Protein AF-A0A699Y203-F1 (afdb_monomer_lite)

Secondary structure (DSSP, 8-state):
--------EEE-TTS-EEEPP---HHHHHHHHHHHHHHHHHHHTS-HHHHHHHHHHHHTT--

Foldseek 3Di:
DDPPLPFDWDADPVRDIDTDPRCDPVNVVVVVVVVVVVVVVLVVDDPVVCVVVVVVVVVPPD

pLDDT: mean 76.02, std 14.86, range [36.53, 96.81]

Structure (mmCIF, N/CA/C/O backbone):
data_AF-A0A699Y203-F1
#
_entry.id   AF-A0A699Y203-F1
#
loop_
_atom_site.group_PDB
_atom_site.id
_atom_site.type_symbol
_atom_site.label_atom_id
_atom_site.label_alt_id
_atom_site.label_comp_id
_atom_site.label_asym_id
_atom_site.label_entity_id
_atom_site.label_se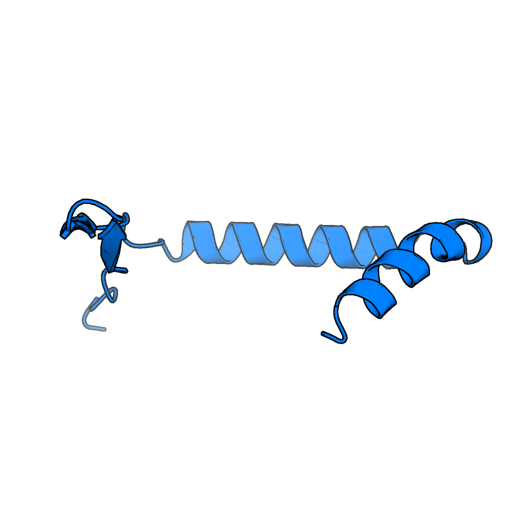q_id
_atom_site.pdbx_PDB_ins_code
_atom_site.Cartn_x
_atom_site.Cartn_y
_atom_site.Cartn_z
_atom_site.occupancy
_atom_site.B_iso_or_equiv
_atom_site.auth_seq_id
_atom_site.auth_comp_id
_atom_site.auth_asym_id
_atom_site.auth_atom_id
_atom_site.pdbx_PDB_model_num
ATOM 1 N N . LEU A 1 1 ? -18.847 -14.099 15.507 1.00 36.53 1 LEU A N 1
ATOM 2 C CA . LEU A 1 1 ? -17.518 -13.806 16.092 1.00 36.53 1 LEU A CA 1
ATOM 3 C C . LEU A 1 1 ? -17.603 -12.452 16.778 1.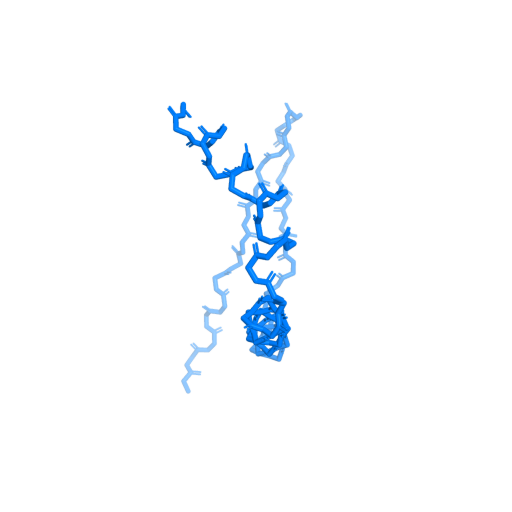00 36.53 1 LEU A C 1
ATOM 5 O O . LEU A 1 1 ? -18.110 -11.512 16.184 1.00 36.53 1 LEU A O 1
ATOM 9 N N . LYS A 1 2 ? -17.260 -12.410 18.066 1.00 43.8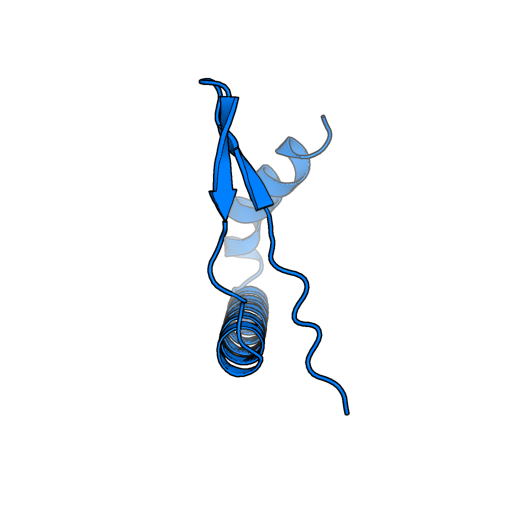4 2 LYS A N 1
ATOM 10 C CA . LYS A 1 2 ? -17.444 -11.272 18.974 1.00 43.84 2 LYS A CA 1
ATOM 11 C C . LYS A 1 2 ? -16.579 -10.100 18.494 1.00 43.84 2 LYS A C 1
ATOM 13 O O . LYS A 1 2 ? -15.362 -10.200 18.553 1.00 43.84 2 LYS A O 1
ATOM 18 N N . GLY A 1 3 ? -17.205 -9.040 17.983 1.00 41.03 3 GLY A N 1
ATOM 19 C CA . GLY A 1 3 ? -16.527 -7.842 17.485 1.00 41.03 3 GLY A CA 1
ATOM 20 C C . GLY A 1 3 ? -15.915 -7.031 18.622 1.00 41.03 3 GLY A C 1
ATOM 21 O O . GLY A 1 3 ? -16.522 -6.094 19.128 1.00 41.03 3 GLY A O 1
ATOM 22 N N . ASN A 1 4 ? -14.714 -7.407 19.043 1.00 52.84 4 ASN A N 1
ATOM 23 C CA . ASN A 1 4 ? -13.827 -6.593 19.859 1.00 52.84 4 ASN A CA 1
ATOM 24 C C . ASN A 1 4 ? -12.888 -5.819 18.928 1.00 52.84 4 ASN A C 1
ATOM 26 O O . ASN A 1 4 ? -11.695 -6.096 18.874 1.00 52.84 4 ASN A O 1
ATOM 30 N N . SER A 1 5 ? -13.422 -4.848 18.178 1.00 57.19 5 SER A N 1
ATOM 31 C CA . SER A 1 5 ? -12.546 -3.889 17.505 1.00 57.19 5 SER A CA 1
ATOM 32 C C . SER A 1 5 ? -11.719 -3.204 18.588 1.00 57.19 5 SER A C 1
ATOM 34 O O . SER A 1 5 ? -12.271 -2.461 19.404 1.00 57.19 5 SER A O 1
ATOM 36 N N . ALA A 1 6 ? -10.426 -3.519 18.657 1.00 60.03 6 ALA A N 1
ATOM 37 C CA . ALA A 1 6 ? -9.498 -2.853 19.550 1.00 60.03 6 ALA A CA 1
ATOM 38 C C . ALA A 1 6 ? -9.547 -1.364 19.197 1.00 60.03 6 ALA A C 1
ATOM 40 O O . ALA A 1 6 ? -9.128 -0.962 18.116 1.00 60.03 6 ALA A O 1
ATOM 41 N N . LYS A 1 7 ? -10.173 -0.559 20.058 1.00 64.88 7 LYS A N 1
ATOM 42 C CA . LYS A 1 7 ? -10.237 0.889 19.870 1.00 64.88 7 LYS A CA 1
ATOM 43 C C . LYS A 1 7 ? -8.801 1.392 19.972 1.00 64.88 7 LYS A C 1
ATOM 45 O O . LYS A 1 7 ? -8.187 1.231 21.025 1.00 64.88 7 LYS A O 1
ATOM 50 N N . SER A 1 8 ? -8.249 1.937 18.892 1.00 67.25 8 SER A N 1
ATOM 51 C CA . SER A 1 8 ? -6.938 2.577 18.950 1.00 67.25 8 SER A CA 1
ATOM 52 C C . SER A 1 8 ? -7.070 3.866 19.758 1.00 67.25 8 SER A C 1
ATOM 54 O O . SER A 1 8 ? -7.970 4.680 19.550 1.00 67.25 8 SER A O 1
ATOM 56 N N . MET A 1 9 ? -6.204 4.017 20.754 1.00 75.94 9 MET A N 1
ATOM 57 C CA . MET A 1 9 ? -6.214 5.136 21.690 1.00 75.94 9 MET A CA 1
ATOM 58 C C . MET A 1 9 ? -4.817 5.742 21.724 1.00 75.94 9 MET A C 1
ATOM 60 O O . MET A 1 9 ? -3.831 5.014 21.818 1.00 75.94 9 MET A O 1
ATOM 64 N N . THR A 1 10 ? -4.735 7.065 21.641 1.00 80.75 10 THR A N 1
ATOM 65 C CA . THR A 1 10 ? -3.478 7.818 21.737 1.00 80.75 10 THR A CA 1
ATOM 66 C C . THR A 1 10 ? -3.664 8.986 22.689 1.00 80.75 10 THR A C 1
ATOM 68 O O . THR A 1 10 ? -4.720 9.615 22.672 1.00 80.75 10 THR A O 1
ATOM 71 N N . THR A 1 11 ? -2.650 9.309 23.479 1.00 86.69 11 THR A N 1
ATOM 72 C CA . THR A 1 11 ? -2.658 10.499 24.337 1.00 86.69 11 THR A CA 1
ATOM 73 C C . THR A 1 11 ? -1.941 11.633 23.613 1.00 86.69 11 THR A C 1
ATOM 75 O O . THR A 1 11 ? -0.876 11.401 23.041 1.00 86.69 11 THR A O 1
ATOM 78 N N . ASP A 1 12 ? -2.526 12.830 23.581 1.00 82.94 12 ASP A N 1
ATOM 79 C CA . ASP A 1 12 ? -1.832 14.006 23.047 1.00 82.94 12 ASP A CA 1
ATOM 80 C C . ASP A 1 12 ? -0.844 14.613 24.055 1.00 82.94 12 ASP A C 1
ATOM 82 O O . ASP A 1 12 ? -0.753 14.182 25.204 1.00 82.94 12 ASP A O 1
ATOM 86 N N . ASN A 1 13 ? -0.070 15.603 23.601 1.00 88.31 13 ASN A N 1
ATOM 87 C CA . ASN A 1 13 ? 0.967 16.259 24.404 1.00 88.31 13 ASN A CA 1
ATOM 88 C C . ASN A 1 13 ? 0.405 16.972 25.645 1.00 88.31 13 ASN A C 1
ATOM 90 O O . ASN A 1 13 ? 1.141 17.189 26.604 1.00 88.31 13 ASN A O 1
ATOM 94 N N . ASP A 1 14 ? -0.889 17.292 25.635 1.00 92.44 14 ASP A N 1
ATOM 95 C CA . ASP A 1 14 ? -1.596 17.941 26.736 1.00 92.44 14 ASP A CA 1
ATOM 96 C C . ASP A 1 14 ? -2.223 16.910 27.698 1.00 92.44 14 ASP A C 1
ATOM 98 O O . ASP A 1 14 ? -2.911 17.272 28.651 1.00 92.44 14 ASP A O 1
ATOM 102 N N . GLY A 1 15 ? -1.990 15.612 27.467 1.00 86.38 15 GLY A N 1
ATOM 103 C CA . GLY A 1 15 ? -2.497 14.524 28.300 1.00 86.38 15 GLY A CA 1
ATOM 104 C C . GLY A 1 15 ? -3.933 14.106 27.981 1.00 86.38 15 GLY A C 1
ATOM 105 O O . GLY A 1 15 ? -4.483 13.253 28.682 1.00 86.38 15 GLY A O 1
ATOM 106 N N . ASN A 1 16 ? -4.556 14.658 26.934 1.00 91.38 16 ASN A N 1
ATOM 107 C CA . ASN A 1 16 ? -5.924 14.299 26.578 1.00 91.38 16 ASN A CA 1
ATOM 108 C C . ASN A 1 16 ? -5.960 12.985 25.799 1.00 91.38 16 ASN A C 1
ATOM 110 O O . ASN A 1 16 ? -5.168 12.729 24.887 1.00 91.38 16 ASN A O 1
ATOM 114 N N . LEU A 1 17 ? -6.937 12.152 26.145 1.00 85.25 17 LEU A N 1
ATOM 115 C CA . LEU A 1 17 ? -7.145 10.856 25.523 1.00 85.25 17 LEU A CA 1
ATOM 116 C C . LEU A 1 17 ? -7.913 11.005 24.203 1.00 85.25 17 LEU A C 1
ATOM 118 O O . LEU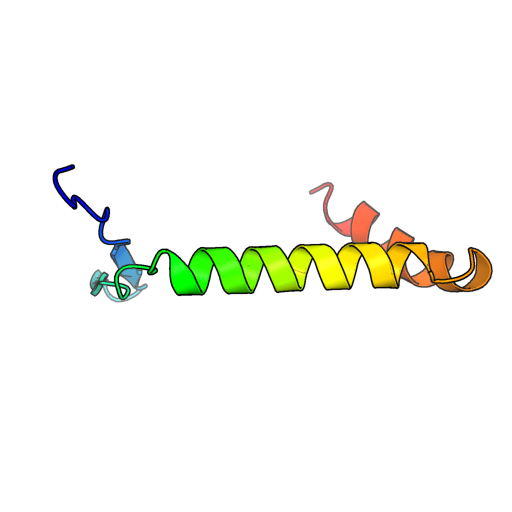 A 1 17 ? -9.095 11.351 24.199 1.00 85.25 17 LEU A O 1
ATOM 122 N N . LYS A 1 18 ? -7.267 10.682 23.081 1.00 78.69 18 LYS A N 1
ATOM 123 C CA . LYS A 1 18 ? -7.893 10.620 21.756 1.00 78.69 18 LYS A CA 1
ATOM 124 C C . LYS A 1 18 ? -8.241 9.177 21.418 1.00 78.69 18 LYS A C 1
ATOM 126 O O . LYS A 1 18 ? -7.363 8.326 21.275 1.00 78.69 18 LYS A O 1
ATOM 131 N N . ILE A 1 19 ? -9.539 8.911 21.305 1.00 71.88 19 ILE A N 1
ATOM 132 C CA . ILE A 1 19 ? -10.069 7.643 20.805 1.00 71.88 19 ILE A CA 1
ATOM 133 C C . ILE A 1 19 ? -10.204 7.787 19.297 1.00 71.88 19 ILE A C 1
ATOM 135 O O . ILE A 1 19 ? -10.950 8.641 18.818 1.00 71.88 19 ILE A O 1
ATOM 139 N N . HIS A 1 20 ? -9.490 6.953 18.556 1.00 67.69 20 HIS A N 1
ATOM 140 C CA . HIS A 1 20 ? -9.654 6.890 17.114 1.00 67.69 20 HIS A CA 1
ATOM 141 C C . HIS A 1 20 ? -10.912 6.086 16.780 1.00 67.69 20 HIS A C 1
ATOM 143 O O . HIS A 1 20 ? -11.266 5.153 17.517 1.00 67.69 20 HIS A O 1
ATOM 149 N N . PRO A 1 21 ? -11.604 6.426 15.680 1.00 64.38 21 PRO A N 1
ATOM 150 C CA . PRO A 1 21 ? -12.666 5.586 15.162 1.00 64.38 21 PRO A CA 1
ATOM 151 C C . PRO A 1 21 ? -12.162 4.144 15.014 1.00 64.38 21 PRO A C 1
ATOM 153 O O . PRO A 1 21 ? -11.008 3.939 14.625 1.00 64.38 21 PRO A O 1
ATOM 156 N N . PRO A 1 22 ? -12.990 3.138 15.338 1.00 63.56 22 PRO A N 1
ATOM 157 C CA . PRO A 1 22 ? -12.690 1.761 14.986 1.00 63.56 22 PRO A CA 1
ATOM 158 C C . PRO A 1 22 ? -12.398 1.712 13.487 1.00 63.56 22 PRO A C 1
ATOM 160 O O . PRO A 1 22 ? -13.288 2.022 12.699 1.00 63.56 22 PRO A O 1
ATOM 163 N N . VAL A 1 23 ? -11.168 1.366 13.106 1.00 71.62 23 VAL A N 1
ATOM 164 C CA . VAL A 1 23 ? -10.846 1.181 11.691 1.00 71.62 23 VAL A CA 1
ATOM 165 C C . VAL A 1 23 ? -11.639 -0.034 11.225 1.00 71.62 23 VAL A C 1
ATOM 167 O O . VAL A 1 23 ? -11.484 -1.145 11.739 1.00 71.62 23 VAL A O 1
ATOM 170 N N . THR A 1 24 ? -12.580 0.208 10.325 1.00 77.12 24 THR A N 1
ATOM 171 C CA . THR A 1 24 ? -13.492 -0.805 9.801 1.00 77.12 24 THR A CA 1
ATOM 172 C C . THR A 1 24 ? -12.743 -1.788 8.903 1.00 77.12 24 THR A C 1
ATOM 174 O O . THR A 1 24 ? -11.669 -1.495 8.367 1.00 77.12 24 THR A O 1
ATOM 177 N N . ALA A 1 25 ? -13.306 -2.983 8.712 1.00 79.38 25 ALA A N 1
ATOM 178 C CA . ALA A 1 25 ? -12.735 -3.953 7.779 1.00 79.38 25 ALA A CA 1
ATOM 179 C C . ALA A 1 25 ? -12.694 -3.384 6.348 1.00 79.38 25 ALA A C 1
ATOM 181 O O . ALA A 1 25 ? -11.755 -3.649 5.600 1.00 79.38 25 ALA A O 1
ATOM 182 N N . GLU A 1 26 ? -13.679 -2.565 5.988 1.00 78.62 26 GLU A N 1
ATOM 183 C CA . GLU A 1 26 ? -13.784 -1.872 4.708 1.00 78.62 26 GLU A CA 1
ATOM 184 C C . GLU A 1 26 ? -12.650 -0.859 4.498 1.00 78.62 26 GLU A C 1
ATOM 186 O O . GLU A 1 26 ? -12.038 -0.848 3.427 1.00 78.62 26 GLU A O 1
ATOM 191 N N . GLU A 1 27 ? -12.320 -0.057 5.517 1.00 83.31 27 GLU A N 1
ATOM 192 C CA . GLU A 1 27 ? -11.190 0.883 5.478 1.00 83.31 27 GLU A CA 1
ATOM 193 C C . GLU A 1 27 ? -9.857 0.141 5.356 1.00 83.31 27 GLU A C 1
ATOM 195 O O . GLU A 1 27 ? -9.043 0.475 4.494 1.00 83.31 27 GLU A O 1
ATOM 200 N N . HIS A 1 28 ? -9.655 -0.928 6.134 1.00 85.94 28 HIS A N 1
ATOM 201 C CA . HIS A 1 28 ? -8.468 -1.777 6.006 1.00 85.94 28 HIS A CA 1
ATOM 202 C C . HIS A 1 28 ? -8.331 -2.374 4.600 1.00 85.94 28 HIS A C 1
ATOM 204 O O . HIS A 1 28 ? -7.243 -2.379 4.023 1.00 85.94 28 HIS A O 1
ATOM 210 N N . GLN A 1 29 ? -9.432 -2.852 4.018 1.00 87.00 29 GLN A N 1
ATOM 211 C CA . GLN A 1 29 ? -9.426 -3.367 2.653 1.00 87.00 29 GLN A CA 1
ATOM 212 C C . GLN A 1 29 ? -9.136 -2.275 1.620 1.00 87.00 29 GLN A C 1
ATOM 214 O O . GLN A 1 29 ? -8.461 -2.548 0.629 1.00 87.00 29 GLN A O 1
ATOM 219 N N . GLN A 1 30 ? -9.645 -1.057 1.812 1.00 87.44 30 GLN A N 1
ATOM 220 C CA . GLN A 1 30 ? -9.370 0.061 0.913 1.00 87.44 30 GLN A CA 1
ATOM 221 C C . GLN A 1 30 ? -7.893 0.448 0.940 1.00 87.44 30 GLN A C 1
ATOM 223 O O . GLN A 1 30 ? -7.296 0.546 -0.131 1.00 87.44 30 GLN A O 1
ATOM 228 N N . VAL A 1 31 ? -7.302 0.583 2.131 1.00 86.75 31 VAL A N 1
ATOM 229 C CA . VAL A 1 31 ? -5.865 0.846 2.290 1.00 86.75 31 VAL A CA 1
ATOM 230 C C . VAL A 1 31 ? -5.052 -0.256 1.619 1.00 86.75 31 VAL A C 1
ATOM 232 O O . VAL A 1 31 ? -4.180 0.036 0.810 1.00 86.75 31 VAL A O 1
ATOM 235 N N . HIS A 1 32 ? -5.401 -1.525 1.845 1.00 91.25 32 HIS A N 1
ATOM 236 C CA . HIS A 1 32 ? -4.691 -2.640 1.221 1.00 91.25 32 HIS A CA 1
ATOM 237 C C . HIS A 1 32 ? -4.783 -2.627 -0.316 1.00 91.25 32 HIS A C 1
ATOM 239 O O . HIS A 1 32 ? -3.805 -2.907 -1.012 1.00 91.25 32 HIS A O 1
ATOM 245 N N . ARG A 1 33 ? -5.954 -2.287 -0.874 1.00 93.81 33 ARG A N 1
ATOM 246 C CA . ARG A 1 33 ? -6.127 -2.127 -2.328 1.00 93.81 33 ARG A CA 1
ATOM 247 C C . ARG A 1 33 ? -5.282 -0.978 -2.872 1.00 93.81 33 ARG A C 1
ATOM 249 O O . ARG A 1 33 ? -4.681 -1.125 -3.933 1.00 93.81 33 ARG A O 1
ATOM 256 N N . GLU A 1 34 ? -5.238 0.140 -2.158 1.00 94.62 34 GLU A N 1
ATOM 257 C CA . GLU A 1 34 ? -4.453 1.311 -2.536 1.00 94.62 34 GLU A CA 1
ATOM 258 C C . GLU A 1 34 ? -2.946 1.032 -2.483 1.00 94.62 34 GLU A C 1
ATOM 260 O O . GLU A 1 34 ? -2.242 1.310 -3.453 1.00 94.62 34 GLU A O 1
ATOM 265 N N . GLU A 1 35 ? -2.454 0.423 -1.403 1.00 95.69 35 GLU A N 1
ATOM 266 C CA . GLU A 1 35 ? -1.057 -0.006 -1.272 1.00 95.69 35 GLU A CA 1
ATOM 267 C C . GLU A 1 35 ? -0.661 -0.934 -2.421 1.00 95.69 35 GLU A C 1
ATOM 269 O O . GLU A 1 35 ? 0.339 -0.693 -3.098 1.00 95.69 35 GLU A O 1
ATOM 274 N N . LYS A 1 36 ? -1.496 -1.936 -2.723 1.00 96.75 36 LYS A N 1
ATOM 275 C CA . LYS A 1 36 ? -1.256 -2.860 -3.835 1.00 96.75 36 LYS A CA 1
ATOM 276 C C . LYS A 1 36 ? -1.191 -2.142 -5.185 1.00 96.75 36 LYS A C 1
ATOM 278 O O . LYS A 1 36 ? -0.318 -2.452 -5.994 1.00 96.75 36 LYS A O 1
ATOM 283 N N . ALA A 1 37 ? -2.089 -1.189 -5.439 1.00 96.81 37 ALA A N 1
ATOM 284 C CA . ALA A 1 37 ? -2.081 -0.406 -6.673 1.00 96.81 37 ALA A CA 1
ATOM 285 C C . ALA A 1 37 ? -0.815 0.459 -6.794 1.00 96.81 37 ALA A C 1
ATOM 287 O O . ALA A 1 37 ? -0.198 0.493 -7.858 1.00 96.81 37 ALA A O 1
ATOM 288 N N . ARG A 1 38 ? -0.388 1.101 -5.699 1.00 93.06 38 ARG A N 1
ATOM 289 C CA . ARG A 1 38 ? 0.842 1.905 -5.654 1.00 93.06 38 ARG A CA 1
ATOM 290 C C . ARG A 1 38 ? 2.083 1.057 -5.919 1.00 93.06 38 ARG A C 1
ATOM 292 O O . ARG A 1 38 ? 2.929 1.468 -6.704 1.00 93.06 38 ARG A O 1
ATOM 299 N N . THR A 1 39 ? 2.174 -0.135 -5.329 1.00 91.44 39 THR A N 1
ATOM 300 C CA . THR A 1 39 ? 3.285 -1.064 -5.579 1.00 91.44 39 THR A CA 1
ATOM 301 C C . THR A 1 39 ? 3.343 -1.502 -7.041 1.00 91.44 39 THR A C 1
ATOM 303 O O . THR A 1 39 ? 4.416 -1.495 -7.633 1.00 91.44 39 THR A O 1
ATOM 306 N N . ILE A 1 40 ? 2.203 -1.839 -7.654 1.00 95.25 40 ILE A N 1
ATOM 307 C CA . ILE A 1 40 ? 2.156 -2.202 -9.080 1.00 95.25 40 ILE A CA 1
ATOM 308 C C . ILE A 1 40 ? 2.603 -1.026 -9.952 1.00 95.25 40 ILE A C 1
ATOM 310 O O . ILE A 1 40 ? 3.396 -1.216 -10.871 1.00 95.25 40 ILE A O 1
ATOM 314 N N . LEU A 1 41 ? 2.124 0.184 -9.654 1.00 91.62 41 LEU A N 1
ATOM 315 C CA . LEU A 1 41 ? 2.510 1.383 -10.391 1.00 91.62 41 LEU A CA 1
ATOM 316 C C . LEU A 1 41 ? 4.012 1.662 -10.270 1.00 91.62 41 LEU A C 1
ATOM 318 O O . LEU A 1 41 ? 4.636 2.010 -11.264 1.00 91.62 41 LEU A O 1
ATOM 322 N N . LEU A 1 42 ? 4.590 1.462 -9.083 1.00 86.44 42 LEU A N 1
ATOM 323 C CA . LEU A 1 42 ? 6.024 1.612 -8.847 1.00 86.44 42 LEU A CA 1
ATOM 324 C C . LEU A 1 42 ? 6.844 0.624 -9.689 1.00 86.44 42 LEU A C 1
ATOM 326 O O . LEU A 1 42 ? 7.800 1.040 -10.331 1.00 86.44 42 LEU A O 1
ATOM 330 N N . TYR A 1 43 ? 6.443 -0.650 -9.753 1.00 86.31 43 TYR A N 1
ATOM 331 C CA . TYR A 1 43 ? 7.105 -1.649 -10.607 1.00 86.31 43 TYR A CA 1
ATOM 332 C C . TYR A 1 43 ? 6.939 -1.393 -12.108 1.00 86.31 43 TYR A C 1
ATOM 334 O O . TYR A 1 43 ? 7.714 -1.914 -12.904 1.00 86.31 43 TYR A O 1
ATOM 342 N N . ALA A 1 44 ? 5.921 -0.630 -12.508 1.00 90.19 44 ALA A N 1
ATOM 343 C CA . ALA A 1 44 ? 5.722 -0.243 -13.899 1.00 90.19 44 ALA A CA 1
ATOM 344 C C . ALA A 1 44 ? 6.608 0.943 -14.323 1.00 90.19 44 ALA A C 1
ATOM 346 O O . ALA A 1 44 ? 6.638 1.273 -15.510 1.00 90.19 44 ALA A O 1
ATOM 347 N N . LEU A 1 45 ? 7.307 1.597 -13.386 1.00 86.69 45 LEU A N 1
ATOM 348 C CA . LEU A 1 45 ? 8.246 2.667 -13.709 1.00 86.69 45 LEU A CA 1
ATOM 349 C C . LEU A 1 45 ? 9.555 2.082 -14.274 1.00 86.69 45 LEU A C 1
ATOM 351 O O . LEU A 1 45 ? 10.094 1.141 -13.696 1.00 86.69 45 LEU A O 1
ATOM 355 N N . PRO A 1 46 ? 10.097 2.641 -15.370 1.00 83.69 46 PRO A N 1
ATOM 356 C CA . PRO A 1 46 ? 11.419 2.279 -15.873 1.00 83.69 46 PRO A CA 1
ATOM 357 C C . PRO A 1 46 ? 12.540 2.557 -14.858 1.00 83.69 46 PRO A C 1
ATOM 359 O O . PRO A 1 46 ? 12.495 3.552 -14.129 1.00 83.69 46 PRO A O 1
ATOM 362 N N . ASP A 1 47 ? 13.592 1.733 -14.883 1.00 78.56 47 ASP A N 1
ATOM 363 C CA . ASP A 1 47 ? 14.772 1.847 -14.008 1.00 78.56 47 ASP A CA 1
ATOM 364 C C . ASP A 1 47 ? 15.416 3.244 -14.022 1.00 78.56 47 ASP A C 1
ATOM 366 O O . ASP A 1 47 ? 15.900 3.715 -12.992 1.00 78.56 47 ASP A O 1
ATOM 370 N N . GLU A 1 48 ? 15.364 3.954 -15.155 1.00 80.88 48 GLU A N 1
ATOM 371 C CA . GLU A 1 48 ? 15.890 5.322 -15.290 1.00 80.88 48 GLU A CA 1
ATOM 372 C C . GLU A 1 48 ? 15.218 6.326 -14.334 1.00 80.88 48 GLU A C 1
ATOM 374 O O . GLU A 1 48 ? 15.831 7.311 -13.923 1.00 80.88 48 GLU A O 1
ATOM 379 N N . HIS A 1 49 ? 13.968 6.063 -13.939 1.00 75.62 49 HIS A N 1
ATOM 380 C CA . HIS A 1 49 ? 13.204 6.878 -12.998 1.00 75.62 49 HIS A CA 1
ATOM 381 C C . HIS A 1 49 ? 13.270 6.349 -11.560 1.00 75.62 49 HIS A C 1
ATOM 383 O O . HIS A 1 49 ? 12.919 7.079 -10.629 1.00 75.62 49 HIS A O 1
ATOM 389 N N . MET A 1 50 ? 13.760 5.120 -11.352 1.00 75.88 50 MET A N 1
ATOM 390 C CA . MET A 1 50 ? 13.917 4.530 -10.018 1.00 75.88 50 MET A CA 1
ATOM 391 C C . MET A 1 50 ? 15.038 5.187 -9.200 1.00 75.88 50 MET A C 1
ATOM 393 O O . MET A 1 50 ? 14.946 5.230 -7.973 1.00 75.88 50 MET A O 1
ATOM 397 N N . GLY A 1 51 ? 16.039 5.791 -9.856 1.00 73.44 51 GLY A N 1
ATOM 398 C CA . GLY A 1 51 ? 17.133 6.535 -9.208 1.00 73.44 51 GLY A CA 1
ATOM 399 C C . GLY A 1 51 ? 16.665 7.584 -8.187 1.00 73.44 51 GLY A C 1
ATOM 400 O O . GLY A 1 51 ? 17.256 7.716 -7.119 1.00 73.44 51 GLY A O 1
ATOM 401 N N . ASN A 1 52 ? 15.542 8.255 -8.462 1.00 72.56 52 ASN A N 1
ATOM 402 C CA . ASN A 1 52 ? 14.967 9.274 -7.577 1.00 72.56 52 ASN A CA 1
ATOM 403 C C . ASN A 1 52 ? 14.352 8.695 -6.289 1.00 72.56 52 ASN A C 1
ATOM 405 O O . ASN A 1 52 ? 14.199 9.418 -5.307 1.00 72.56 52 ASN A O 1
ATOM 409 N N . PHE A 1 53 ? 13.988 7.408 -6.282 1.00 68.50 53 PHE A N 1
ATOM 410 C CA . PHE A 1 53 ? 13.378 6.743 -5.129 1.00 68.50 53 PHE A CA 1
ATOM 411 C C . PHE A 1 53 ? 14.417 6.115 -4.194 1.00 68.50 53 PHE A C 1
ATOM 413 O O . PHE A 1 53 ? 14.205 6.099 -2.981 1.00 68.50 53 PHE A O 1
ATOM 420 N N . TYR A 1 54 ? 15.554 5.647 -4.719 1.00 67.81 54 TYR A N 1
ATOM 421 C CA . TYR A 1 54 ? 16.600 5.017 -3.902 1.00 67.81 54 TYR A CA 1
ATOM 422 C C . TYR A 1 54 ? 17.193 5.967 -2.849 1.00 67.81 54 TYR A C 1
ATOM 424 O O . TYR A 1 54 ? 17.458 5.542 -1.729 1.00 67.81 54 TYR A O 1
ATOM 432 N N . HIS A 1 55 ? 17.284 7.271 -3.134 1.00 66.25 55 HIS A N 1
ATOM 433 C CA . HIS A 1 55 ? 17.756 8.273 -2.165 1.00 66.25 55 HIS A CA 1
ATOM 434 C C . HIS A 1 55 ? 16.842 8.446 -0.939 1.00 66.25 55 HIS A C 1
ATOM 436 O O . HIS A 1 55 ? 17.280 8.948 0.092 1.00 66.25 55 HIS A O 1
ATOM 442 N N . MET A 1 56 ? 15.578 8.021 -1.028 1.00 61.03 56 MET A N 1
ATOM 443 C CA . MET A 1 56 ? 14.619 8.080 0.079 1.00 61.03 56 MET A CA 1
ATOM 444 C C . MET A 1 56 ? 14.677 6.846 0.991 1.00 61.03 56 MET A C 1
ATOM 446 O O . MET A 1 56 ? 14.213 6.920 2.128 1.00 61.03 56 MET A O 1
ATOM 450 N N . ILE A 1 57 ? 15.223 5.722 0.509 1.00 58.91 57 ILE A N 1
ATOM 451 C CA . ILE A 1 57 ? 15.367 4.484 1.292 1.00 58.91 57 ILE A CA 1
ATOM 452 C C . ILE A 1 57 ? 16.594 4.574 2.209 1.00 58.91 57 ILE A C 1
ATOM 454 O O . ILE A 1 57 ? 16.479 4.240 3.385 1.00 58.91 57 ILE A O 1
ATOM 458 N N . ASP A 1 58 ? 17.709 5.130 1.723 1.00 56.81 58 ASP A N 1
ATOM 459 C CA . ASP A 1 58 ? 18.940 5.309 2.515 1.00 56.81 58 ASP A CA 1
ATOM 460 C C . ASP A 1 58 ? 18.769 6.287 3.693 1.00 56.81 58 ASP A C 1
ATOM 462 O O . ASP A 1 58 ? 19.432 6.163 4.719 1.00 56.81 58 ASP A O 1
ATOM 466 N N . ALA A 1 59 ? 17.842 7.246 3.599 1.00 58.00 59 ALA A N 1
ATOM 467 C CA . ALA A 1 59 ? 17.572 8.202 4.678 1.00 58.00 59 ALA A CA 1
ATOM 468 C C . ALA A 1 59 ? 16.804 7.598 5.874 1.00 58.00 59 ALA A C 1
ATOM 470 O O . ALA A 1 59 ? 16.585 8.288 6.870 1.00 58.00 59 ALA A O 1
ATOM 471 N N . ARG A 1 60 ? 16.360 6.335 5.774 1.00 55.84 60 ARG A N 1
ATOM 472 C CA . ARG A 1 60 ? 15.615 5.620 6.824 1.00 55.84 60 ARG 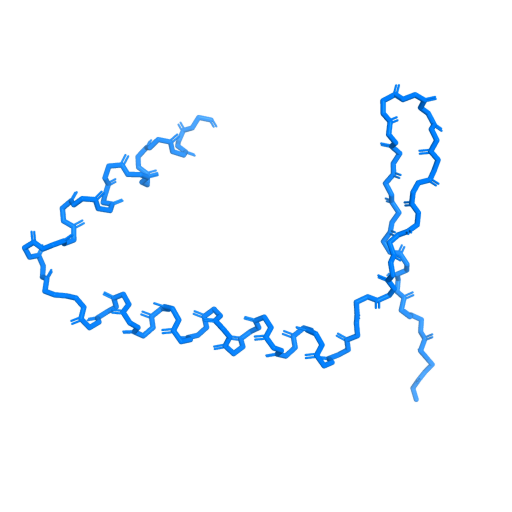A CA 1
ATOM 473 C C . 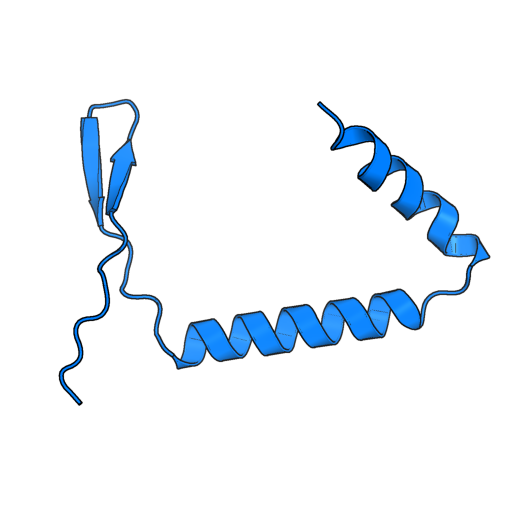ARG A 1 60 ? 16.497 4.713 7.693 1.00 55.84 60 ARG A C 1
ATOM 475 O O . ARG A 1 60 ? 15.960 4.020 8.550 1.00 55.84 60 ARG A O 1
ATOM 482 N N . ASP A 1 61 ? 17.813 4.728 7.483 1.00 57.31 61 ASP A N 1
ATOM 483 C CA . ASP A 1 61 ? 18.804 3.942 8.234 1.00 57.31 61 ASP A CA 1
ATOM 484 C C . ASP A 1 61 ? 19.376 4.710 9.455 1.00 57.31 61 ASP A C 1
ATOM 486 O O . ASP A 1 61 ? 20.574 4.665 9.741 1.00 57.31 61 ASP A O 1
ATOM 490 N N . ILE A 1 62 ? 18.519 5.445 10.186 1.00 54.88 62 ILE A N 1
ATOM 491 C CA . ILE A 1 62 ? 18.857 6.171 11.432 1.00 54.88 62 ILE A CA 1
ATOM 492 C C . ILE A 1 62 ? 17.810 5.899 12.513 1.00 54.88 62 ILE A C 1
ATOM 494 O O . ILE A 1 62 ? 16.602 6.027 12.204 1.00 54.88 62 ILE A O 1
#

Radius of gyration: 18.35 Å; chains: 1; bounding box: 36×32×44 Å

Sequence (62 aa):
LKGNSAKSMTTDNDGNLKIHPPVTAEEHQQVHREEKARTILLYALPDEHMGNFYHMIDARDI

Organism: Tanacetum cinerariifolium (NCBI:txid118510)